Protein AF-A0A961FUU5-F1 (afdb_monomer)

pLDDT: mean 74.77, std 19.12, range [38.72, 97.94]

Mean predicted aligned error: 18.04 Å

Solvent-accessible surface area (backbone atoms only — not comparable to full-atom values): 8110 Å² total; per-residue (Å²): 137,82,86,85,82,88,83,94,79,88,85,77,89,83,89,79,81,87,81,86,89,86,90,77,94,72,94,81,82,88,8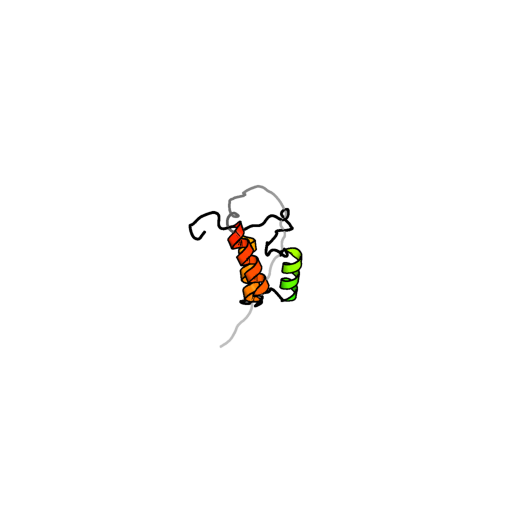4,79,84,85,74,75,81,73,73,79,72,83,69,75,76,84,65,95,60,81,84,77,46,74,69,54,51,53,49,45,42,74,68,28,44,45,98,70,22,47,39,32,40,69,91,69,80,56,44,68,49,74,65,53,42,51,53,50,40,54,50,19,60,75,70,69,35,60,72,61,30,53,32,31,50,54,35,43,63,75,73,56,63,83,49,96,58,100,99

Secondary structure (DSSP, 8-state):
--------------------------S--SSSSS--------PPP--SS----HHHHHHHHHHHB-TTS-B-BGGGTSB--HHHHHHHHHHHHHTT-HHHHHHHHHHHHHHT--SSS--

Structure (mmCIF, N/CA/C/O backbone):
data_AF-A0A961FUU5-F1
#
_entry.id   AF-A0A961FUU5-F1
#
loop_
_atom_site.group_PDB
_atom_site.id
_atom_site.type_symbol
_atom_site.label_atom_id
_atom_site.label_alt_id
_atom_site.label_comp_id
_atom_site.label_asym_id
_atom_site.label_entity_id
_atom_site.label_seq_id
_atom_site.pdbx_PDB_ins_code
_atom_site.Cartn_x
_atom_site.Cartn_y
_atom_site.Cartn_z
_atom_site.occupancy
_atom_site.B_iso_or_equiv
_atom_site.auth_seq_id
_atom_site.auth_comp_id
_atom_site.auth_asym_id
_atom_site.auth_atom_id
_atom_site.pdbx_PDB_model_num
ATOM 1 N N . MET A 1 1 ? -22.148 -83.334 47.241 1.00 42.94 1 MET A N 1
ATOM 2 C CA . MET A 1 1 ? -20.705 -83.657 47.254 1.00 42.94 1 MET A CA 1
ATOM 3 C C . MET A 1 1 ? -19.920 -82.360 47.105 1.00 42.94 1 MET A C 1
ATOM 5 O O . MET A 1 1 ? -20.010 -81.744 46.058 1.00 42.94 1 MET A O 1
ATOM 9 N N . SER A 1 2 ? -19.439 -81.741 48.182 1.00 44.78 2 SER A N 1
ATOM 10 C CA . SER A 1 2 ? -18.242 -82.087 48.981 1.00 44.78 2 SER A CA 1
ATOM 11 C C . SER A 1 2 ? -16.966 -81.454 48.411 1.00 44.78 2 SER A C 1
ATOM 13 O O . SER A 1 2 ? -16.372 -81.964 47.469 1.00 44.78 2 SER A O 1
ATOM 15 N N . SER A 1 3 ? -16.559 -80.341 49.030 1.00 49.34 3 SER A N 1
ATOM 16 C CA . SER A 1 3 ? -15.181 -79.818 49.032 1.00 49.34 3 SER A CA 1
ATOM 17 C C . SER A 1 3 ? -14.231 -80.841 49.684 1.00 49.34 3 SER A C 1
ATOM 19 O O . SER A 1 3 ? -14.693 -81.602 50.539 1.00 49.34 3 SER A O 1
ATOM 21 N N . PRO A 1 4 ? -12.926 -80.871 49.348 1.00 51.12 4 PRO A N 1
ATOM 22 C CA . PRO A 1 4 ? -11.928 -80.409 50.336 1.00 51.12 4 PRO A CA 1
ATOM 23 C C . PRO A 1 4 ? -10.670 -79.768 49.689 1.00 51.12 4 PRO A C 1
ATOM 25 O O . PRO A 1 4 ? -10.192 -80.195 48.650 1.00 51.12 4 PRO A O 1
ATOM 28 N N . SER A 1 5 ? -10.179 -78.618 50.161 1.00 45.50 5 SER A N 1
ATOM 29 C CA . SER A 1 5 ? -9.267 -78.378 51.301 1.00 45.50 5 SER A CA 1
ATOM 30 C C . SER A 1 5 ? -7.763 -78.348 50.954 1.00 45.50 5 SER A C 1
ATOM 32 O O . SER A 1 5 ? -7.206 -79.340 50.506 1.00 45.50 5 SER A O 1
ATOM 34 N N . ARG A 1 6 ? -7.138 -77.205 51.299 1.00 52.34 6 ARG A N 1
ATOM 35 C CA . ARG A 1 6 ? -5.747 -76.969 51.760 1.00 52.34 6 ARG A CA 1
ATOM 36 C C . ARG A 1 6 ? -4.586 -77.639 51.005 1.00 52.34 6 ARG A C 1
ATOM 38 O O . ARG A 1 6 ? -4.402 -78.838 51.120 1.00 52.34 6 ARG A O 1
ATOM 45 N N . ASN A 1 7 ? -3.588 -76.831 50.623 1.00 50.25 7 ASN A N 1
ATOM 46 C CA . ASN A 1 7 ? -2.368 -76.774 51.447 1.00 50.25 7 ASN A CA 1
ATOM 47 C C . ASN A 1 7 ? -1.494 -75.543 51.164 1.00 50.25 7 ASN A C 1
ATOM 49 O O . ASN A 1 7 ? -0.939 -75.376 50.084 1.00 50.25 7 ASN A O 1
ATOM 53 N N . ARG A 1 8 ? -1.323 -74.706 52.188 1.00 57.03 8 ARG A N 1
ATOM 54 C CA . ARG A 1 8 ? -0.309 -73.655 52.260 1.00 57.03 8 ARG A CA 1
ATOM 55 C C . ARG A 1 8 ? 0.988 -74.323 52.721 1.00 57.03 8 ARG A C 1
ATOM 57 O O . ARG A 1 8 ? 1.054 -74.761 53.864 1.00 57.03 8 ARG A O 1
ATOM 64 N N . ARG A 1 9 ? 2.024 -74.358 51.881 1.00 52.88 9 ARG A N 1
ATOM 65 C CA . ARG A 1 9 ? 3.399 -74.658 52.315 1.00 52.88 9 ARG A CA 1
ATOM 66 C C . ARG A 1 9 ? 4.364 -73.649 51.689 1.00 52.88 9 ARG A C 1
ATOM 68 O O . ARG A 1 9 ? 4.677 -73.731 50.512 1.00 52.88 9 ARG A O 1
ATOM 75 N N . ARG A 1 10 ? 4.806 -72.677 52.495 1.00 56.78 10 ARG A N 1
ATOM 76 C CA . ARG A 1 10 ? 6.104 -72.004 52.314 1.00 56.78 10 ARG A CA 1
ATOM 77 C C . ARG A 1 10 ? 7.154 -72.906 52.964 1.00 56.78 10 ARG A C 1
ATOM 79 O O . ARG A 1 10 ? 6.892 -73.389 54.066 1.00 56.78 10 ARG A O 1
ATOM 86 N N . PRO A 1 11 ? 8.276 -73.180 52.293 1.00 48.06 11 PRO A N 1
ATOM 87 C CA . PRO A 1 11 ? 9.576 -72.678 52.775 1.00 48.06 11 PRO A CA 1
ATOM 88 C C . PRO A 1 11 ? 10.518 -72.404 51.568 1.00 48.06 11 PRO A C 1
ATOM 90 O O . PRO A 1 11 ? 10.146 -72.680 50.439 1.00 48.06 11 PRO A O 1
ATOM 93 N N . ALA A 1 12 ? 11.718 -71.835 51.630 1.00 49.72 12 ALA A N 1
ATOM 94 C CA . ALA A 1 12 ? 12.598 -71.378 52.690 1.00 49.72 12 ALA A CA 1
ATOM 95 C C . ALA A 1 12 ? 13.423 -70.203 52.126 1.00 49.72 12 ALA A C 1
ATOM 97 O O . ALA A 1 12 ? 13.707 -70.143 50.932 1.00 49.72 12 ALA A O 1
ATOM 98 N N . ARG A 1 13 ? 13.839 -69.289 53.002 1.00 52.41 13 ARG A N 1
ATOM 99 C CA . ARG A 1 13 ? 14.969 -68.389 52.753 1.00 52.41 13 ARG A CA 1
ATOM 100 C C . ARG A 1 13 ? 16.258 -69.217 52.749 1.00 52.41 13 ARG A C 1
ATOM 102 O O . ARG A 1 13 ? 16.439 -69.986 53.688 1.00 52.41 13 ARG A O 1
ATOM 109 N N . SER A 1 14 ? 17.192 -68.943 51.843 1.00 53.25 14 SER A N 1
ATOM 110 C CA . SER A 1 14 ? 18.598 -68.799 52.244 1.00 53.25 14 SER A CA 1
ATOM 111 C C . SER A 1 14 ? 19.427 -68.020 51.209 1.00 53.25 14 SER A C 1
ATOM 113 O O . SER A 1 14 ? 19.112 -68.053 50.019 1.00 53.25 14 SER A O 1
ATOM 115 N N . PRO A 1 15 ? 20.439 -67.264 51.675 1.00 56.34 15 PRO A N 1
ATOM 116 C CA . PRO A 1 15 ? 21.226 -66.331 50.883 1.00 56.34 15 PRO A CA 1
ATOM 117 C C . PRO A 1 15 ? 22.530 -66.988 50.423 1.00 56.34 15 PRO A C 1
ATOM 119 O O . PRO A 1 15 ? 23.197 -67.650 51.215 1.00 56.34 15 PRO A O 1
ATOM 122 N N . TRP A 1 16 ? 22.931 -66.764 49.175 1.00 49.62 16 TRP A N 1
ATOM 123 C CA . TRP A 1 16 ? 24.274 -67.114 48.725 1.00 49.62 16 TRP A CA 1
ATOM 124 C C . TRP A 1 16 ? 24.918 -65.920 48.041 1.00 49.62 16 TRP A C 1
ATOM 126 O O . TRP A 1 16 ? 24.359 -65.279 47.153 1.00 49.62 16 TRP A O 1
ATOM 136 N N . PHE A 1 17 ? 26.073 -65.600 48.598 1.00 48.34 17 PHE A N 1
ATOM 137 C CA . PHE A 1 17 ? 26.967 -64.510 48.293 1.00 48.34 17 PHE A CA 1
ATOM 138 C C . PHE A 1 17 ? 27.440 -64.521 46.830 1.00 48.34 17 PHE A C 1
ATOM 140 O O . PHE A 1 17 ? 27.641 -65.578 46.244 1.00 48.34 17 PHE A O 1
ATOM 147 N N . LEU A 1 18 ? 27.606 -63.304 46.300 1.00 51.28 18 LEU A N 1
ATOM 148 C CA . LEU A 1 18 ? 28.701 -62.788 45.459 1.00 51.28 18 LEU A CA 1
ATOM 149 C C . LEU A 1 18 ? 29.556 -63.811 44.680 1.00 51.28 18 LEU A C 1
ATOM 151 O O . LEU A 1 18 ? 30.187 -64.651 45.308 1.00 51.28 18 LEU A O 1
ATOM 155 N N . LEU A 1 19 ? 29.734 -63.614 43.361 1.00 43.69 19 LEU A N 1
ATOM 156 C CA . LEU A 1 19 ? 30.967 -63.073 42.735 1.00 43.69 19 LEU A CA 1
ATOM 157 C C . LEU A 1 19 ? 30.955 -63.233 41.191 1.00 43.69 19 LEU A C 1
ATOM 159 O O . LEU A 1 19 ? 30.548 -64.273 40.692 1.00 43.69 19 LEU A O 1
ATOM 163 N N . GLY A 1 20 ? 31.506 -62.246 40.464 1.00 38.72 20 GLY A N 1
ATOM 164 C CA . GLY A 1 20 ? 32.131 -62.411 39.130 1.00 38.72 20 GLY A CA 1
ATOM 165 C C . GLY A 1 20 ? 31.179 -62.376 37.919 1.00 38.72 20 GLY A C 1
ATOM 166 O O . GLY A 1 20 ? 30.451 -63.326 37.694 1.00 38.72 20 GLY A O 1
ATOM 167 N N . ALA A 1 21 ? 30.995 -61.288 37.166 1.00 49.22 21 ALA A N 1
ATOM 168 C CA . ALA A 1 21 ? 31.908 -60.525 36.301 1.00 49.22 21 ALA A CA 1
ATOM 169 C C . ALA A 1 21 ? 32.027 -61.050 34.843 1.00 49.22 21 ALA A C 1
ATOM 171 O O . ALA A 1 21 ? 32.402 -62.187 34.596 1.00 49.22 21 ALA A O 1
ATOM 172 N N . VAL A 1 22 ? 31.824 -60.092 33.925 1.00 47.03 22 VAL A N 1
ATOM 173 C CA . VAL A 1 22 ? 32.376 -59.943 32.560 1.00 47.03 22 VAL A CA 1
ATOM 174 C C . VAL A 1 22 ? 31.591 -60.477 31.339 1.00 47.03 22 VAL A C 1
ATOM 176 O O . VAL A 1 22 ? 31.546 -61.661 31.041 1.00 47.03 22 VAL A O 1
ATOM 179 N N . ALA A 1 23 ? 31.112 -59.473 30.589 1.00 50.53 23 ALA A N 1
ATOM 180 C CA . ALA A 1 23 ? 31.039 -59.286 29.133 1.00 50.53 23 ALA A CA 1
ATOM 181 C C . ALA A 1 23 ? 30.212 -60.226 28.241 1.00 50.53 23 ALA A C 1
ATOM 183 O O . ALA A 1 23 ? 30.563 -61.363 27.956 1.00 50.53 23 ALA A O 1
ATOM 184 N N . GLY A 1 24 ? 29.202 -59.610 27.625 1.00 43.56 24 GLY A N 1
ATOM 185 C CA . GLY A 1 24 ? 28.529 -60.091 26.426 1.00 43.56 24 GLY A CA 1
ATOM 186 C C . GLY A 1 24 ? 27.563 -59.031 25.905 1.00 43.56 24 GLY A C 1
ATOM 187 O O . GLY A 1 24 ? 26.353 -59.209 25.977 1.00 43.56 24 GLY A O 1
ATOM 188 N N . ALA A 1 25 ? 28.077 -57.886 25.443 1.00 54.47 25 ALA A N 1
ATOM 189 C CA . ALA A 1 25 ? 27.267 -56.882 24.755 1.00 54.47 25 ALA A CA 1
ATOM 190 C C . ALA A 1 25 ? 26.900 -57.404 23.352 1.00 54.47 25 ALA A C 1
ATOM 192 O O . ALA A 1 25 ? 27.605 -57.157 22.378 1.00 54.47 25 ALA A O 1
ATOM 193 N N . GLY A 1 26 ? 25.814 -58.175 23.274 1.00 46.22 26 GLY A N 1
ATOM 194 C CA . GLY A 1 26 ? 25.251 -58.727 22.043 1.00 46.22 26 GLY A CA 1
ATOM 195 C C . GLY A 1 26 ? 23.945 -58.032 21.647 1.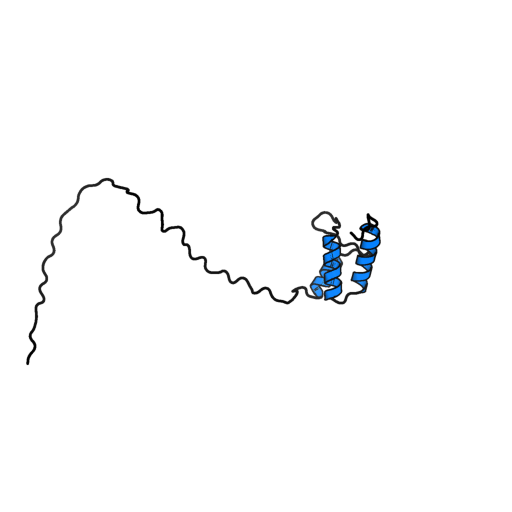00 46.22 26 GLY A C 1
ATOM 196 O O . GLY A 1 26 ? 22.879 -58.400 22.117 1.00 46.22 26 GLY A O 1
ATOM 197 N N . VAL A 1 27 ? 24.047 -57.008 20.797 1.00 54.06 27 VAL A N 1
ATOM 198 C CA . VAL A 1 27 ? 23.131 -56.682 19.676 1.00 54.06 27 VAL A CA 1
ATOM 199 C C . VAL A 1 27 ? 21.607 -56.827 19.913 1.00 54.06 27 VAL A C 1
ATOM 201 O O . VAL A 1 27 ? 20.926 -57.529 19.174 1.00 54.06 27 VAL A O 1
ATOM 204 N N . ALA A 1 28 ? 21.023 -56.109 20.879 1.00 50.4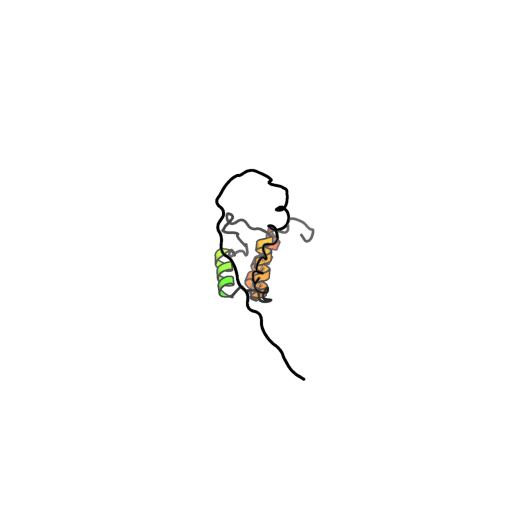4 28 ALA A N 1
ATOM 205 C CA . ALA A 1 28 ? 19.555 -56.076 21.047 1.00 50.44 28 ALA A CA 1
ATOM 206 C C . ALA A 1 28 ? 18.953 -54.681 21.313 1.00 50.44 28 ALA A C 1
ATOM 208 O O . ALA A 1 28 ? 17.884 -54.572 21.905 1.00 50.44 28 ALA A O 1
ATOM 209 N N . ALA A 1 29 ? 19.610 -53.598 20.887 1.00 52.66 29 ALA A N 1
ATOM 210 C CA . ALA A 1 29 ? 19.144 -52.237 21.187 1.00 52.66 29 ALA A CA 1
ATOM 211 C C . ALA A 1 29 ? 19.094 -51.293 19.971 1.00 52.66 29 ALA A C 1
ATOM 213 O O . ALA A 1 29 ? 19.289 -50.093 20.123 1.00 52.66 29 ALA A O 1
ATOM 214 N N . VAL A 1 30 ? 18.837 -51.806 18.760 1.00 52.88 30 VAL A N 1
ATOM 215 C CA . VAL A 1 30 ? 18.809 -50.973 17.533 1.00 52.88 30 VAL A CA 1
ATOM 216 C C . VAL A 1 30 ? 17.391 -50.687 17.000 1.00 52.88 30 VAL A C 1
ATOM 218 O O . VAL A 1 30 ? 17.252 -49.944 16.038 1.00 52.88 30 VAL A O 1
ATOM 221 N N . CYS A 1 31 ? 16.305 -51.153 17.634 1.00 49.41 31 CYS A N 1
ATOM 222 C CA . CYS A 1 31 ? 14.954 -50.972 17.058 1.00 49.41 31 CYS A CA 1
ATOM 223 C C . CYS A 1 31 ? 13.890 -50.262 17.915 1.00 49.41 31 CYS A C 1
ATOM 225 O O . CYS A 1 31 ? 12.750 -50.174 17.475 1.00 49.41 31 CYS A O 1
ATOM 227 N N . SER A 1 32 ? 14.219 -49.693 19.082 1.00 50.34 32 SER A N 1
ATOM 228 C CA . SER A 1 32 ? 13.167 -49.146 19.972 1.00 50.34 32 SER A CA 1
ATOM 229 C C . SER A 1 32 ? 13.346 -47.691 20.421 1.00 50.34 32 SER A C 1
ATOM 231 O O . SER A 1 32 ? 12.615 -47.242 21.296 1.00 50.34 32 SER A O 1
ATOM 233 N N . MET A 1 33 ? 14.265 -46.922 19.823 1.00 55.75 33 MET A N 1
ATOM 234 C CA . MET A 1 33 ? 14.464 -45.495 20.158 1.00 55.75 33 MET A CA 1
ATOM 235 C C . MET A 1 33 ? 13.963 -44.494 19.101 1.00 55.75 33 MET A C 1
ATOM 237 O O . MET A 1 33 ? 14.068 -43.292 19.316 1.00 55.75 33 MET A O 1
ATOM 241 N N . PHE A 1 34 ? 13.340 -44.951 18.009 1.00 60.16 34 PHE A N 1
ATOM 242 C CA . PHE A 1 34 ? 12.801 -44.076 16.951 1.00 60.16 34 PHE A CA 1
ATOM 243 C C . PHE A 1 34 ? 11.270 -44.073 16.854 1.00 60.16 34 PHE A C 1
ATOM 245 O O . PHE A 1 34 ? 10.711 -43.862 15.783 1.00 60.16 34 PHE A O 1
ATOM 252 N N . PHE A 1 35 ? 10.565 -44.268 17.967 1.00 60.44 35 PHE A N 1
ATOM 253 C CA . PHE A 1 35 ? 9.137 -43.953 18.014 1.00 60.44 35 PHE A CA 1
ATOM 254 C C . PHE A 1 35 ? 8.838 -43.079 19.222 1.00 60.44 35 PHE A C 1
ATOM 256 O O . PHE A 1 35 ? 8.268 -43.504 20.222 1.00 60.44 35 PHE A O 1
ATOM 263 N N . PHE A 1 36 ? 9.292 -41.832 19.126 1.00 65.38 36 PHE A N 1
ATOM 264 C CA . PHE A 1 36 ? 8.809 -40.755 19.972 1.00 65.38 36 PHE A CA 1
ATOM 265 C C . PHE A 1 36 ? 7.408 -40.396 19.452 1.00 65.38 36 PHE A C 1
ATOM 267 O O . PHE A 1 36 ? 7.320 -39.858 18.345 1.00 65.38 36 PHE A O 1
ATOM 274 N N . PRO A 1 37 ? 6.303 -40.705 20.161 1.00 65.50 37 PRO A N 1
ATOM 275 C CA . PRO A 1 37 ? 4.996 -40.225 19.746 1.00 65.50 37 PRO A CA 1
ATOM 276 C C . PRO A 1 37 ? 5.014 -38.705 19.900 1.00 65.50 37 PRO A C 1
ATOM 278 O O . PRO A 1 37 ? 4.889 -38.164 21.002 1.00 65.50 37 PRO A O 1
ATOM 281 N N . SER A 1 38 ? 5.225 -37.994 18.796 1.00 74.19 38 SER A N 1
ATOM 282 C CA . SER A 1 38 ? 5.008 -36.560 18.763 1.00 74.19 38 SER A CA 1
ATOM 283 C C . SER A 1 38 ? 3.533 -36.343 19.082 1.00 74.19 38 SER A C 1
ATOM 285 O O . SER A 1 38 ? 2.642 -36.782 18.356 1.00 74.19 38 SER A O 1
ATOM 287 N N . LYS A 1 39 ? 3.246 -35.699 20.220 1.00 70.50 39 LYS A N 1
ATOM 288 C CA . LYS A 1 39 ? 1.895 -35.187 20.457 1.00 70.50 39 LYS A CA 1
ATOM 289 C C . LYS A 1 39 ? 1.570 -34.304 19.252 1.00 70.50 39 LYS A C 1
ATOM 291 O O . LYS A 1 39 ? 2.374 -33.405 18.976 1.00 70.50 39 LYS A O 1
ATOM 296 N N . PRO A 1 40 ? 0.464 -34.539 18.523 1.00 70.19 40 PRO A N 1
ATOM 297 C CA . PRO A 1 40 ? 0.106 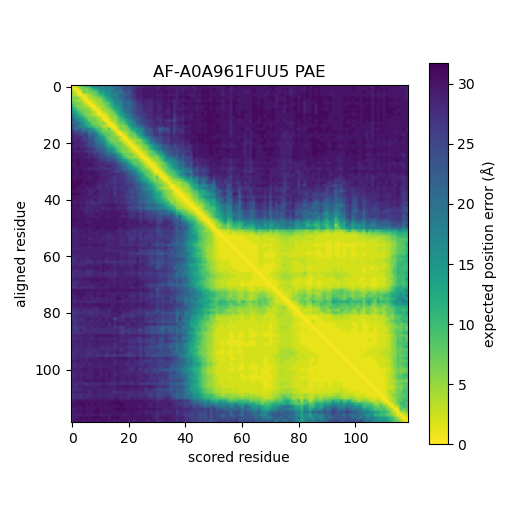-33.665 17.424 1.00 70.19 40 PRO A CA 1
ATOM 298 C C . PRO A 1 40 ? -0.014 -32.264 18.013 1.00 70.19 40 PRO A C 1
ATOM 300 O O . PRO A 1 40 ? -0.830 -32.017 18.906 1.00 70.19 40 PRO A O 1
ATOM 303 N N . LYS A 1 41 ? 0.855 -31.349 17.576 1.00 66.38 41 LYS A N 1
ATOM 304 C CA . LYS A 1 41 ? 0.651 -29.937 17.877 1.00 66.38 41 LYS A CA 1
ATOM 305 C C . LYS A 1 41 ? -0.708 -29.614 17.268 1.00 66.38 41 LYS A C 1
ATOM 307 O O . LYS A 1 41 ? -0.904 -29.883 16.086 1.00 66.38 41 LYS A O 1
ATOM 312 N N . LYS A 1 42 ? -1.652 -29.101 18.065 1.00 63.75 42 LYS A N 1
ATOM 313 C CA . LYS A 1 42 ? -2.852 -28.465 17.514 1.00 63.75 42 LYS A CA 1
ATOM 314 C C . LYS A 1 42 ? -2.347 -27.354 16.602 1.00 63.75 42 LYS A C 1
ATOM 316 O O . LYS A 1 42 ? -1.981 -26.286 17.082 1.00 63.75 42 LYS A O 1
ATOM 321 N N . VAL A 1 43 ? -2.256 -27.639 15.310 1.00 70.69 43 VAL A N 1
ATOM 322 C CA . VAL A 1 43 ? -2.149 -26.594 14.308 1.00 70.69 43 VAL A CA 1
ATOM 323 C C . VAL A 1 43 ? -3.513 -25.917 14.378 1.00 70.69 43 VAL A C 1
ATOM 325 O O . VAL A 1 43 ? -4.521 -26.621 14.249 1.00 70.69 43 VAL A O 1
ATOM 328 N N . PRO A 1 44 ? -3.591 -24.620 14.726 1.00 67.94 44 PRO A N 1
ATOM 329 C CA . PRO A 1 44 ? -4.868 -23.932 14.679 1.00 67.94 44 PRO A CA 1
ATOM 330 C C . PRO A 1 44 ? -5.438 -24.153 13.280 1.00 67.94 44 PRO A C 1
ATOM 332 O O . PRO A 1 44 ? -4.703 -24.067 12.295 1.00 67.94 44 PRO A O 1
ATOM 335 N N . ALA A 1 45 ? -6.718 -24.519 13.205 1.00 70.31 45 ALA A N 1
ATOM 336 C CA . ALA A 1 45 ? -7.400 -24.587 11.924 1.00 70.31 45 ALA A CA 1
ATOM 337 C C . ALA A 1 45 ? -7.137 -23.259 11.207 1.00 70.31 45 ALA A C 1
ATOM 339 O O . ALA A 1 45 ? -7.320 -22.198 11.810 1.00 70.31 45 ALA A O 1
ATOM 340 N N . VAL A 1 46 ? -6.636 -23.326 9.971 1.00 64.31 46 VAL A N 1
ATOM 341 C CA . VAL A 1 46 ? -6.529 -22.147 9.110 1.0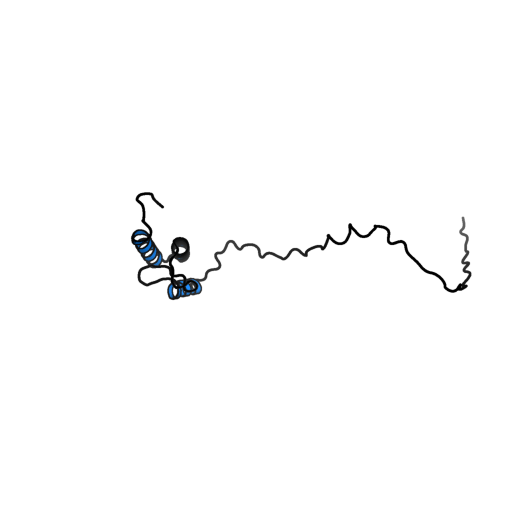0 64.31 46 VAL A CA 1
ATOM 342 C C . VAL A 1 46 ? -7.921 -21.534 9.099 1.00 64.31 46 VAL A C 1
ATOM 344 O O . VAL A 1 46 ? -8.871 -22.174 8.654 1.00 64.31 46 VAL A O 1
ATOM 347 N N . SER A 1 47 ? -8.081 -20.360 9.707 1.00 65.69 47 SER A N 1
ATOM 348 C CA . SER A 1 47 ? -9.377 -19.706 9.674 1.00 65.69 47 SER A CA 1
ATOM 349 C C . SER A 1 47 ? -9.586 -19.197 8.260 1.00 65.69 47 SER A C 1
ATOM 351 O O . SER A 1 47 ? -8.713 -18.504 7.741 1.00 65.69 47 SER A O 1
ATOM 353 N N . ASP A 1 48 ? -10.763 -19.430 7.694 1.00 62.78 48 ASP A N 1
ATOM 354 C CA . ASP A 1 48 ? -11.196 -18.827 6.424 1.00 62.78 48 ASP A CA 1
ATOM 355 C C . ASP A 1 48 ? -11.299 -17.288 6.472 1.00 62.78 48 ASP A C 1
ATOM 357 O O . ASP A 1 48 ? -11.699 -16.644 5.504 1.00 62.78 48 ASP A O 1
ATOM 361 N N . ARG A 1 49 ? -10.957 -16.660 7.603 1.00 67.00 49 ARG A N 1
ATOM 362 C CA . ARG A 1 49 ? -10.915 -15.211 7.758 1.00 67.00 49 ARG A CA 1
ATOM 363 C C . ARG A 1 49 ? -9.510 -14.683 7.506 1.00 67.00 49 ARG A C 1
ATOM 365 O O . ARG A 1 49 ? -8.558 -15.072 8.176 1.00 67.00 49 ARG A O 1
ATOM 372 N N . ILE A 1 50 ? -9.415 -13.722 6.592 1.00 67.94 50 ILE A N 1
ATOM 373 C CA . ILE A 1 50 ? -8.297 -12.780 6.562 1.00 67.94 50 ILE A CA 1
ATOM 374 C C . ILE A 1 50 ? -8.289 -12.073 7.924 1.00 67.94 50 ILE A C 1
ATOM 376 O O . ILE A 1 50 ? -9.280 -11.463 8.317 1.00 67.94 50 ILE A O 1
ATOM 380 N N . TYR A 1 51 ? -7.198 -12.227 8.676 1.00 73.81 51 TYR A N 1
ATOM 381 C CA . TYR A 1 51 ? -7.067 -11.692 10.037 1.00 73.81 51 TYR A CA 1
ATOM 382 C C . TYR A 1 51 ? -6.796 -10.186 10.077 1.00 73.81 51 TYR A C 1
ATOM 384 O O . TYR A 1 51 ? -6.758 -9.611 11.159 1.00 73.81 51 TYR A O 1
ATOM 392 N N . THR A 1 52 ? -6.594 -9.552 8.921 1.00 85.00 52 THR A N 1
ATOM 393 C CA . THR A 1 52 ? -6.273 -8.131 8.848 1.00 85.00 52 THR A CA 1
ATOM 394 C C . THR A 1 52 ? -7.488 -7.297 9.237 1.00 85.00 52 THR A C 1
ATOM 396 O O . THR A 1 52 ? -8.565 -7.394 8.653 1.00 85.00 52 THR A O 1
ATOM 399 N N . THR A 1 53 ? -7.301 -6.446 10.230 1.00 91.88 53 THR A N 1
ATOM 400 C CA . THR A 1 53 ? -8.284 -5.484 10.717 1.00 91.88 53 THR A CA 1
ATOM 401 C C . THR A 1 53 ? -8.162 -4.147 9.973 1.00 91.88 53 THR A C 1
ATOM 403 O O . THR A 1 53 ? -7.101 -3.833 9.429 1.00 91.88 53 THR A O 1
ATOM 406 N N . PRO A 1 54 ? -9.201 -3.291 9.988 1.00 93.00 54 PRO A N 1
ATOM 407 C CA . PRO A 1 54 ? -9.106 -1.945 9.414 1.00 93.00 54 PRO A CA 1
ATOM 408 C C . PRO A 1 54 ? -7.967 -1.100 10.011 1.00 93.00 54 PRO A C 1
ATOM 410 O O . PRO A 1 54 ? -7.308 -0.347 9.301 1.00 93.00 54 PRO A O 1
ATOM 413 N N . ALA A 1 55 ? -7.679 -1.266 11.306 1.00 94.06 55 ALA A N 1
ATOM 414 C CA . ALA A 1 55 ? -6.580 -0.560 11.963 1.00 94.06 55 ALA A CA 1
ATOM 415 C C . ALA A 1 55 ? -5.203 -0.993 11.428 1.00 94.06 55 ALA A C 1
ATOM 417 O O . ALA A 1 55 ? -4.312 -0.157 11.260 1.00 94.06 55 ALA A O 1
ATOM 418 N N . GLU A 1 56 ? -5.033 -2.285 11.134 1.00 94.44 56 GLU A N 1
ATOM 419 C CA . GLU A 1 56 ? -3.821 -2.818 10.506 1.00 94.44 56 GLU A CA 1
ATOM 420 C C . GLU A 1 56 ? -3.700 -2.374 9.048 1.00 94.44 56 GLU A C 1
ATOM 422 O O . GLU A 1 56 ? -2.596 -2.063 8.609 1.00 94.44 56 GLU A O 1
ATOM 427 N N . TRP A 1 57 ? -4.814 -2.250 8.320 1.00 95.31 57 TRP A N 1
ATOM 428 C CA . TRP A 1 57 ? -4.814 -1.652 6.982 1.00 95.31 57 TRP A CA 1
ATOM 429 C C . TRP A 1 57 ? -4.339 -0.201 6.995 1.00 95.31 57 TRP A C 1
ATOM 431 O O . TRP A 1 57 ? -3.471 0.186 6.212 1.00 95.31 57 TRP A O 1
ATOM 441 N N . ASP A 1 58 ? -4.846 0.610 7.920 1.00 96.25 58 ASP A N 1
ATOM 442 C CA . ASP A 1 58 ? -4.404 1.996 8.038 1.00 96.25 58 ASP A CA 1
ATOM 443 C C . ASP A 1 58 ? -2.940 2.093 8.485 1.00 96.25 58 ASP A C 1
ATOM 445 O O . ASP A 1 58 ? -2.206 2.966 8.019 1.00 96.25 58 ASP A O 1
ATOM 449 N N . ALA A 1 59 ? -2.484 1.191 9.359 1.00 95.12 59 ALA A N 1
ATOM 450 C CA . ALA A 1 59 ? -1.075 1.098 9.734 1.00 95.12 59 ALA A CA 1
ATOM 451 C C . ALA A 1 59 ? -0.187 0.719 8.544 1.00 95.12 59 ALA A C 1
ATOM 453 O O . ALA A 1 59 ? 0.846 1.356 8.328 1.00 95.12 59 ALA A O 1
ATOM 454 N N . TYR A 1 60 ? -0.616 -0.254 7.741 1.00 94.62 60 TYR A N 1
ATOM 455 C CA . TYR A 1 60 ? 0.053 -0.634 6.505 1.00 94.62 60 TYR A CA 1
ATOM 456 C C . TYR A 1 60 ? 0.145 0.554 5.543 1.00 94.62 60 TYR A C 1
ATOM 458 O O . TYR A 1 60 ? 1.237 0.881 5.087 1.00 94.62 60 TYR A O 1
ATOM 466 N N . LYS A 1 61 ? -0.955 1.278 5.293 1.00 95.44 61 LYS A N 1
ATOM 467 C CA . LYS A 1 61 ? -0.928 2.465 4.423 1.00 95.44 61 LYS A CA 1
ATOM 468 C C . LYS A 1 61 ? 0.071 3.512 4.916 1.00 95.44 61 LYS A C 1
ATOM 470 O O . LYS A 1 61 ? 0.857 4.015 4.127 1.00 95.44 61 LYS A O 1
ATOM 475 N N . ARG A 1 62 ? 0.092 3.812 6.218 1.00 95.25 62 ARG A N 1
ATOM 476 C CA . ARG A 1 62 ? 1.022 4.808 6.783 1.00 95.25 62 ARG A CA 1
ATOM 477 C C . ARG A 1 62 ? 2.495 4.415 6.669 1.00 95.25 62 ARG A C 1
ATOM 479 O O . ARG A 1 62 ? 3.343 5.297 6.607 1.00 95.25 62 ARG A O 1
ATOM 486 N N . THR A 1 63 ? 2.799 3.122 6.725 1.00 92.88 63 THR A N 1
ATOM 487 C CA . THR A 1 63 ? 4.182 2.625 6.807 1.00 92.88 63 THR A CA 1
ATOM 488 C C . THR A 1 63 ? 4.736 2.209 5.453 1.00 92.88 63 THR A C 1
ATOM 490 O O . THR A 1 63 ? 5.908 2.446 5.178 1.00 92.88 63 THR A O 1
ATOM 493 N N . CYS A 1 64 ? 3.896 1.623 4.605 1.00 93.69 64 CYS A N 1
ATOM 494 C CA . CYS A 1 64 ? 4.309 0.996 3.360 1.00 93.69 64 CYS A CA 1
ATOM 495 C C . CYS A 1 64 ? 3.821 1.745 2.117 1.00 93.69 64 CYS A C 1
ATOM 497 O O . CYS A 1 64 ? 4.460 1.619 1.078 1.00 93.69 64 CYS A O 1
ATOM 499 N N . LEU A 1 65 ? 2.721 2.508 2.168 1.00 94.69 65 LEU A N 1
ATOM 500 C CA . LEU A 1 65 ? 2.150 3.148 0.977 1.00 94.69 65 LEU A CA 1
ATOM 501 C C . LEU A 1 65 ? 2.572 4.618 0.874 1.00 94.69 65 LEU A C 1
ATOM 503 O O . LEU A 1 65 ? 2.225 5.448 1.711 1.00 94.69 65 LEU A O 1
ATOM 507 N N . SER A 1 66 ? 3.299 4.960 -0.189 1.00 93.94 66 SER A N 1
ATOM 508 C CA . SER A 1 66 ? 3.618 6.355 -0.488 1.00 93.94 66 SER A CA 1
ATOM 509 C C . SER A 1 66 ? 2.389 7.113 -1.022 1.00 93.94 66 SER A C 1
ATOM 511 O O . SER A 1 66 ? 1.493 6.496 -1.607 1.00 93.94 66 SER A O 1
ATOM 513 N N . PRO A 1 67 ? 2.370 8.458 -0.935 1.00 92.12 67 PRO A N 1
ATOM 514 C CA . PRO A 1 67 ? 1.308 9.277 -1.532 1.00 92.12 67 PRO A CA 1
ATOM 515 C C . PRO A 1 67 ? 1.131 9.076 -3.045 1.00 92.12 67 PRO A C 1
ATOM 517 O O . PRO A 1 67 ? 0.062 9.328 -3.589 1.00 92.12 67 PRO A O 1
ATOM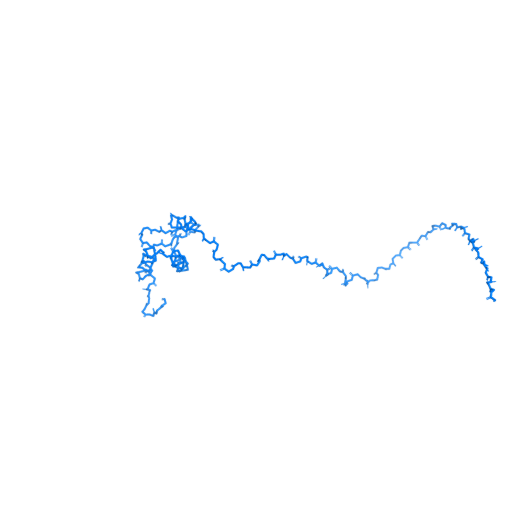 520 N N . GLU A 1 68 ? 2.177 8.615 -3.732 1.00 91.69 68 GLU A N 1
ATOM 521 C CA . GLU A 1 68 ? 2.183 8.361 -5.176 1.00 91.69 68 GLU A CA 1
ATOM 522 C C . GLU A 1 68 ? 1.655 6.963 -5.545 1.00 91.69 68 GLU A C 1
ATOM 524 O O . GLU A 1 68 ? 1.620 6.624 -6.726 1.00 91.69 68 GLU A O 1
ATOM 529 N N . GLY A 1 69 ? 1.290 6.135 -4.558 1.00 93.00 69 GLY A N 1
ATOM 530 C CA . GLY A 1 69 ? 0.826 4.761 -4.769 1.00 93.00 69 GLY A CA 1
ATOM 531 C C . GLY A 1 69 ? 1.939 3.708 -4.789 1.00 93.00 69 GLY A C 1
ATOM 532 O O . GLY A 1 69 ? 1.701 2.562 -5.163 1.00 93.00 69 GLY A O 1
ATOM 533 N N . ARG A 1 70 ? 3.166 4.060 -4.391 1.00 94.69 70 ARG A N 1
ATOM 534 C CA . ARG A 1 70 ? 4.290 3.118 -4.318 1.00 94.69 70 ARG A CA 1
ATOM 535 C C . ARG A 1 70 ? 4.238 2.336 -3.009 1.00 94.69 70 ARG A C 1
ATOM 537 O O . ARG A 1 70 ? 4.277 2.948 -1.947 1.00 94.69 70 ARG A O 1
ATOM 544 N N . VAL A 1 71 ? 4.251 1.005 -3.076 1.00 93.75 71 VAL A N 1
ATOM 545 C CA . VAL A 1 71 ? 4.472 0.161 -1.891 1.00 93.75 71 VAL A CA 1
ATOM 546 C C . VAL A 1 71 ? 5.975 0.023 -1.638 1.00 93.75 71 VAL A C 1
ATOM 548 O O . VAL A 1 71 ? 6.721 -0.402 -2.521 1.00 93.75 71 VAL A O 1
ATOM 551 N N . MET A 1 72 ? 6.428 0.408 -0.450 1.00 92.44 72 MET A N 1
ATOM 552 C CA . MET A 1 72 ? 7.828 0.412 -0.030 1.00 92.44 72 MET A CA 1
ATOM 553 C C . MET A 1 72 ? 8.038 -0.599 1.093 1.00 92.44 72 MET A C 1
ATOM 555 O O . MET A 1 72 ? 7.353 -0.556 2.115 1.00 92.44 72 MET A O 1
ATOM 559 N N . ASP A 1 73 ? 9.013 -1.484 0.909 1.00 85.31 73 ASP A N 1
ATOM 560 C CA . ASP A 1 73 ? 9.502 -2.343 1.980 1.00 85.31 73 ASP A CA 1
ATOM 561 C C . ASP A 1 73 ? 10.484 -1.553 2.853 1.00 85.31 73 ASP A C 1
ATOM 563 O O . ASP A 1 73 ? 11.647 -1.342 2.492 1.00 85.31 73 ASP A O 1
ATOM 567 N N . THR A 1 74 ? 10.002 -1.084 4.003 1.00 78.88 74 THR A N 1
ATOM 568 C CA . THR A 1 74 ? 10.792 -0.295 4.956 1.00 78.88 74 THR A CA 1
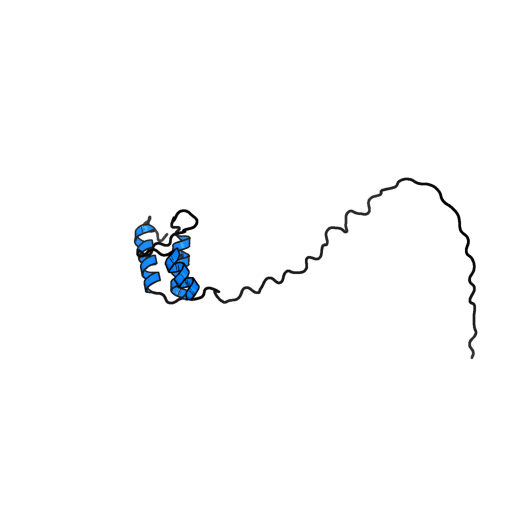ATOM 569 C C . THR A 1 74 ? 11.868 -1.113 5.665 1.00 78.88 74 THR A C 1
ATOM 571 O O . THR A 1 74 ? 12.851 -0.538 6.129 1.00 78.88 74 THR A O 1
ATOM 574 N N . ALA A 1 75 ? 11.738 -2.442 5.707 1.00 80.31 75 ALA A N 1
ATOM 575 C CA . ALA A 1 75 ? 12.741 -3.323 6.296 1.00 80.31 75 ALA A CA 1
ATOM 576 C C . ALA A 1 75 ? 13.924 -3.569 5.347 1.00 80.31 75 ALA A C 1
ATOM 578 O O . ALA A 1 75 ? 15.021 -3.880 5.809 1.00 80.31 75 ALA A O 1
ATOM 579 N N . ASN A 1 76 ? 13.726 -3.382 4.038 1.00 80.94 76 ASN A N 1
ATOM 580 C CA . ASN A 1 76 ? 14.717 -3.690 3.009 1.00 80.94 76 ASN A CA 1
ATOM 581 C C . ASN A 1 76 ? 15.172 -2.450 2.214 1.00 80.94 76 ASN A C 1
ATOM 583 O O . ASN A 1 76 ? 15.376 -2.499 1.002 1.00 80.94 76 ASN A O 1
ATOM 587 N N . GLY A 1 77 ? 15.312 -1.304 2.891 1.00 81.12 77 GLY A N 1
ATOM 588 C CA . GLY A 1 77 ? 15.862 -0.080 2.295 1.00 81.12 77 GLY A CA 1
ATOM 589 C C . GLY A 1 77 ? 14.893 0.697 1.397 1.00 81.12 77 GLY A C 1
ATOM 590 O O . GLY A 1 77 ? 15.334 1.413 0.499 1.00 81.12 77 GLY A O 1
ATOM 591 N N . ASN A 1 78 ? 13.581 0.579 1.626 1.00 82.69 78 ASN A N 1
ATOM 592 C CA . ASN A 1 78 ? 12.519 1.230 0.847 1.00 82.69 78 ASN A CA 1
ATOM 593 C C . ASN A 1 78 ? 12.503 0.815 -0.634 1.00 82.69 78 ASN A C 1
ATOM 595 O O . ASN A 1 78 ? 12.140 1.604 -1.516 1.00 82.69 78 ASN A O 1
ATOM 599 N N . ILE A 1 79 ? 12.903 -0.425 -0.924 1.00 83.50 79 ILE A N 1
ATOM 600 C CA . ILE A 1 79 ? 12.796 -1.021 -2.259 1.00 83.50 79 ILE A CA 1
ATOM 601 C C . ILE A 1 79 ? 11.328 -1.382 -2.529 1.00 83.50 79 ILE A C 1
ATOM 603 O O . ILE A 1 79 ? 10.541 -1.622 -1.615 1.00 83.50 79 ILE A O 1
ATOM 607 N N . THR A 1 80 ? 10.937 -1.370 -3.804 1.00 84.38 80 THR A N 1
ATOM 608 C CA . THR A 1 80 ? 9.606 -1.814 -4.234 1.00 84.38 80 THR A CA 1
ATOM 609 C C . THR A 1 80 ? 9.723 -3.076 -5.060 1.00 84.38 80 THR A C 1
ATOM 611 O O . THR A 1 80 ? 10.461 -3.110 -6.042 1.00 84.38 80 THR A O 1
ATOM 614 N N . HIS A 1 81 ? 8.938 -4.077 -4.681 1.00 84.62 81 HIS A N 1
ATOM 615 C CA . HIS A 1 81 ? 8.753 -5.312 -5.427 1.00 84.62 81 HIS A CA 1
ATOM 616 C C . HIS A 1 81 ? 7.357 -5.329 -6.058 1.00 84.62 81 HIS A C 1
ATOM 618 O O . HIS A 1 81 ? 6.407 -4.770 -5.501 1.00 84.62 81 HIS A O 1
ATOM 624 N N . SER A 1 82 ? 7.220 -5.995 -7.205 1.00 87.31 82 SER A N 1
ATOM 625 C CA . SER A 1 82 ? 5.915 -6.239 -7.836 1.00 87.31 82 SER A CA 1
ATOM 626 C C . SER A 1 82 ? 4.975 -7.021 -6.912 1.00 87.31 82 SER A C 1
ATOM 628 O O . SER A 1 82 ? 3.785 -6.727 -6.862 1.00 87.31 82 SER A O 1
ATOM 630 N N . GLU A 1 83 ? 5.521 -7.947 -6.119 1.00 90.12 83 GLU A N 1
ATOM 631 C CA . GLU A 1 83 ? 4.793 -8.709 -5.101 1.00 90.12 83 GLU A CA 1
ATOM 632 C C . GLU A 1 83 ? 4.152 -7.801 -4.040 1.00 90.12 83 GLU A C 1
ATOM 634 O O . GLU A 1 83 ? 2.957 -7.910 -3.772 1.00 90.12 83 GLU A O 1
ATOM 639 N N . GLY A 1 84 ? 4.910 -6.845 -3.493 1.00 90.44 84 GLY A N 1
ATOM 640 C CA . GLY A 1 84 ? 4.401 -5.917 -2.478 1.00 90.44 84 GLY A CA 1
ATOM 641 C C . GLY A 1 84 ? 3.262 -5.038 -3.000 1.00 90.44 84 GLY A C 1
ATOM 642 O O . GLY A 1 84 ? 2.260 -4.848 -2.313 1.00 90.44 84 GLY A O 1
ATOM 643 N N . ILE A 1 85 ? 3.381 -4.558 -4.242 1.00 93.56 85 ILE A N 1
ATOM 644 C CA . ILE A 1 85 ? 2.309 -3.835 -4.944 1.00 93.56 85 ILE A CA 1
ATOM 645 C C . ILE A 1 85 ? 1.075 -4.737 -5.128 1.00 93.56 85 ILE A C 1
ATOM 647 O O . ILE A 1 85 ? -0.046 -4.306 -4.860 1.00 93.56 85 ILE A O 1
ATOM 651 N N . GLY A 1 86 ? 1.272 -5.993 -5.540 1.00 93.56 86 GLY A N 1
ATOM 652 C CA . GLY A 1 86 ? 0.205 -6.985 -5.699 1.00 93.56 86 GLY A CA 1
ATOM 653 C C . GLY A 1 86 ? -0.570 -7.240 -4.405 1.00 93.56 86 GLY A C 1
ATOM 654 O O . GLY A 1 86 ? -1.799 -7.156 -4.395 1.00 93.56 86 GLY A O 1
ATOM 655 N N . TYR A 1 87 ? 0.134 -7.478 -3.296 1.00 93.94 87 TYR A N 1
ATOM 656 C CA . TYR A 1 87 ? -0.503 -7.661 -1.990 1.00 93.94 87 TYR A CA 1
ATOM 657 C C . TYR A 1 87 ? -1.218 -6.404 -1.504 1.00 93.94 87 TYR A C 1
ATOM 659 O O . TYR A 1 87 ? -2.333 -6.505 -0.994 1.00 93.94 87 TYR A O 1
ATOM 667 N N . GLY A 1 88 ? -0.631 -5.222 -1.713 1.00 95.12 88 GLY A N 1
ATOM 668 C CA . GLY A 1 88 ? -1.286 -3.955 -1.393 1.00 95.12 88 GLY A CA 1
ATOM 669 C C . GLY A 1 88 ? -2.630 -3.804 -2.113 1.00 95.12 88 GLY A C 1
ATOM 670 O O . GLY A 1 88 ? -3.633 -3.462 -1.487 1.00 95.12 88 GLY A O 1
ATOM 671 N N . MET A 1 89 ? -2.689 -4.140 -3.405 1.00 96.75 89 MET A N 1
ATOM 672 C CA . MET A 1 89 ? -3.933 -4.097 -4.184 1.00 96.75 89 MET A CA 1
ATOM 673 C C . MET A 1 89 ? -4.982 -5.104 -3.689 1.00 96.75 89 MET A C 1
ATOM 675 O O . MET A 1 89 ? -6.159 -4.757 -3.606 1.00 96.75 89 MET A O 1
ATOM 679 N N . LEU A 1 90 ? -4.582 -6.323 -3.311 1.00 96.06 90 LEU A N 1
ATOM 680 C CA . LEU A 1 90 ? -5.505 -7.313 -2.738 1.00 96.06 90 LEU A CA 1
ATOM 681 C C . LEU A 1 90 ? -6.096 -6.842 -1.402 1.00 96.06 90 LEU A C 1
ATOM 683 O O . LEU A 1 90 ? -7.299 -6.985 -1.176 1.00 96.06 90 LEU A O 1
ATOM 687 N N . LEU A 1 91 ? -5.275 -6.232 -0.542 1.00 95.56 91 LEU A N 1
ATOM 688 C CA . LEU A 1 91 ? -5.740 -5.637 0.711 1.00 95.56 91 LEU A CA 1
ATOM 689 C C . LEU A 1 91 ? -6.704 -4.474 0.453 1.00 95.56 91 LEU A C 1
ATOM 691 O O . LEU A 1 91 ? -7.755 -4.405 1.086 1.00 95.56 91 LEU A O 1
ATOM 695 N N . ALA A 1 92 ? -6.413 -3.609 -0.520 1.00 96.75 92 ALA A N 1
ATOM 696 C CA . ALA A 1 92 ? -7.310 -2.516 -0.887 1.00 96.75 92 ALA A CA 1
ATOM 697 C C . ALA A 1 92 ? -8.694 -3.025 -1.334 1.00 96.75 92 ALA A C 1
ATOM 699 O O . ALA A 1 92 ? -9.710 -2.466 -0.925 1.00 96.75 92 ALA A O 1
ATOM 700 N N . VAL A 1 93 ? -8.757 -4.122 -2.098 1.00 96.81 93 VAL A N 1
ATOM 701 C CA . VAL A 1 93 ? -10.032 -4.770 -2.458 1.00 96.81 93 VAL A CA 1
ATOM 702 C C . VAL A 1 93 ? -10.734 -5.336 -1.222 1.00 96.81 93 VAL A C 1
ATOM 704 O O . VAL A 1 93 ? -11.931 -5.117 -1.054 1.00 96.81 93 VAL A O 1
ATOM 707 N N . HIS A 1 94 ? -10.001 -6.016 -0.334 1.00 95.25 94 HIS A N 1
ATOM 708 C CA . HIS A 1 94 ? -10.560 -6.580 0.899 1.00 95.25 94 HIS A CA 1
ATOM 709 C C . HIS A 1 94 ? -11.213 -5.515 1.796 1.00 95.25 94 HIS A C 1
ATOM 711 O O . HIS A 1 94 ? -12.292 -5.745 2.340 1.00 95.25 94 HIS A O 1
ATOM 717 N N . PHE A 1 95 ? -10.595 -4.337 1.906 1.00 96.00 95 PHE A N 1
ATOM 718 C CA . PHE A 1 95 ? -11.103 -3.213 2.699 1.00 96.00 95 PHE A CA 1
ATOM 719 C C . PHE A 1 95 ? -12.014 -2.251 1.925 1.00 96.00 95 PHE A C 1
ATOM 721 O O . PHE A 1 95 ? -12.433 -1.238 2.484 1.00 96.00 95 PHE A O 1
ATOM 728 N N . ASN A 1 96 ? -12.342 -2.552 0.663 1.00 97.06 96 ASN A N 1
ATOM 729 C CA . ASN A 1 96 ? -13.124 -1.681 -0.220 1.00 97.06 96 ASN A CA 1
ATOM 730 C C . ASN A 1 96 ? -12.526 -0.256 -0.367 1.00 97.06 96 ASN A C 1
ATOM 732 O O . ASN A 1 96 ? -13.244 0.734 -0.519 1.00 97.06 96 ASN A O 1
ATOM 736 N N . ASP A 1 97 ? -11.196 -0.146 -0.325 1.00 97.56 97 ASP A N 1
ATOM 737 C CA . ASP A 1 97 ? -10.428 1.099 -0.435 1.00 97.56 97 ASP A CA 1
ATOM 738 C C . ASP A 1 97 ? -10.023 1.342 -1.897 1.00 97.56 97 ASP A C 1
ATOM 740 O O . ASP A 1 97 ? -8.873 1.173 -2.315 1.00 97.56 97 ASP A O 1
ATOM 744 N N . ARG A 1 98 ? -11.016 1.709 -2.715 1.00 97.50 98 ARG A N 1
ATOM 745 C CA . ARG A 1 98 ? -10.807 1.996 -4.140 1.00 97.50 98 ARG A CA 1
ATOM 746 C C . ARG A 1 98 ? -9.747 3.082 -4.393 1.00 97.50 98 ARG A C 1
ATOM 748 O O . ARG A 1 98 ? -8.938 2.877 -5.294 1.00 97.50 98 ARG A O 1
ATOM 755 N N . PRO A 1 99 ? -9.692 4.206 -3.649 1.00 97.38 99 PRO A N 1
ATOM 756 C CA . PRO A 1 99 ? -8.653 5.214 -3.861 1.00 97.38 99 PRO A CA 1
ATOM 757 C C . PRO A 1 99 ? -7.233 4.655 -3.717 1.00 97.38 99 PRO A C 1
ATOM 759 O O . PRO A 1 99 ? -6.381 4.935 -4.561 1.00 97.38 99 PRO A O 1
ATOM 762 N N . ALA A 1 100 ? -6.982 3.827 -2.697 1.00 96.81 100 ALA A N 1
ATOM 763 C CA . ALA A 1 100 ? -5.682 3.186 -2.524 1.00 96.81 100 ALA A CA 1
ATOM 764 C C . ALA A 1 100 ? -5.364 2.218 -3.675 1.00 96.81 100 ALA A C 1
ATOM 766 O O . ALA A 1 100 ? -4.244 2.225 -4.191 1.00 96.81 100 ALA A O 1
ATOM 767 N N . PHE A 1 101 ? -6.350 1.424 -4.111 1.00 97.94 101 PHE A N 1
ATOM 768 C CA . PHE A 1 101 ? -6.200 0.529 -5.261 1.00 97.94 101 PHE A CA 1
ATOM 769 C C . PHE A 1 101 ? -5.796 1.293 -6.529 1.00 97.94 101 PHE A C 1
ATOM 771 O O . PHE A 1 101 ? -4.806 0.943 -7.166 1.00 97.94 101 PHE A O 1
ATOM 778 N N . GLU A 1 102 ? -6.519 2.361 -6.871 1.00 97.38 102 GLU A N 1
ATOM 779 C CA . GLU A 1 102 ? -6.274 3.157 -8.082 1.00 97.38 102 GLU A CA 1
ATOM 780 C C . GLU A 1 102 ? -4.894 3.829 -8.057 1.00 97.38 102 GLU A C 1
ATOM 782 O O . GLU A 1 102 ? -4.204 3.878 -9.080 1.00 97.38 102 GLU A O 1
ATOM 787 N N . ALA A 1 103 ? -4.455 4.306 -6.888 1.00 96.56 103 ALA A N 1
ATOM 788 C CA . ALA A 1 103 ? -3.119 4.870 -6.717 1.00 96.56 103 ALA A CA 1
ATOM 789 C C . ALA A 1 103 ? -2.029 3.819 -6.991 1.00 96.56 103 ALA A C 1
ATOM 791 O O . ALA A 1 103 ? -1.127 4.062 -7.798 1.00 96.56 103 ALA A O 1
ATOM 792 N N . MET A 1 104 ? -2.141 2.632 -6.382 1.00 96.62 104 MET A N 1
ATOM 793 C CA . MET A 1 104 ? -1.192 1.529 -6.588 1.00 96.62 104 MET A CA 1
ATOM 794 C C . MET A 1 104 ? -1.193 1.021 -8.028 1.00 96.62 104 MET A C 1
ATOM 796 O O . MET A 1 104 ? -0.128 0.852 -8.623 1.00 96.62 104 MET A O 1
ATOM 800 N N . TRP A 1 105 ? -2.375 0.842 -8.620 1.00 95.19 105 TRP A N 1
ATOM 801 C CA . TRP A 1 105 ? -2.529 0.431 -10.012 1.00 95.19 105 TRP A CA 1
ATOM 802 C C . TRP A 1 105 ? -1.889 1.435 -10.974 1.00 95.19 105 TRP A C 1
ATOM 804 O O . TRP A 1 105 ? -1.120 1.057 -11.859 1.00 95.19 105 TRP A O 1
ATOM 814 N N . THR A 1 106 ? -2.144 2.729 -10.772 1.00 94.81 106 THR A N 1
ATOM 815 C CA . THR A 1 106 ? -1.566 3.796 -11.597 1.00 94.81 106 THR A CA 1
ATOM 816 C C . THR A 1 106 ? -0.045 3.818 -11.493 1.00 94.81 106 THR A C 1
ATOM 818 O O . THR A 1 106 ? 0.644 3.972 -12.506 1.00 94.81 106 THR A O 1
ATOM 821 N N . TRP A 1 107 ? 0.496 3.657 -10.284 1.00 93.94 107 TRP A N 1
ATOM 822 C CA . TRP A 1 107 ? 1.938 3.584 -10.076 1.00 93.94 107 TRP A CA 1
ATOM 823 C C . TRP A 1 107 ? 2.543 2.368 -10.788 1.00 93.94 107 TRP A C 1
ATOM 825 O O . TRP A 1 107 ? 3.494 2.511 -11.562 1.00 93.94 107 TRP A O 1
ATOM 835 N N . ALA A 1 108 ? 1.944 1.189 -10.596 1.00 92.62 108 ALA A N 1
ATOM 836 C CA . ALA A 1 108 ? 2.366 -0.063 -11.215 1.00 92.62 108 ALA A CA 1
ATOM 837 C C . ALA A 1 108 ? 2.354 0.035 -12.744 1.00 92.62 108 ALA A C 1
ATOM 839 O O . ALA A 1 108 ? 3.350 -0.274 -13.396 1.00 92.62 108 ALA A O 1
ATOM 840 N N . ALA A 1 109 ? 1.272 0.558 -13.324 1.00 90.31 109 ALA A N 1
ATOM 841 C CA . ALA A 1 109 ? 1.140 0.730 -14.764 1.00 90.31 109 ALA A CA 1
ATOM 842 C C . ALA A 1 109 ? 2.220 1.654 -15.353 1.00 90.31 109 ALA A C 1
ATOM 844 O O . ALA A 1 109 ? 2.674 1.426 -16.471 1.00 90.31 109 ALA A O 1
ATOM 845 N N . LYS A 1 110 ? 2.659 2.675 -14.607 1.00 88.19 110 LYS A N 1
ATOM 846 C CA . LYS A 1 110 ? 3.706 3.612 -15.046 1.00 88.19 110 LYS A CA 1
ATOM 847 C C . LYS A 1 110 ? 5.128 3.072 -14.884 1.00 88.19 110 LYS A C 1
ATOM 849 O O . LYS A 1 110 ? 6.017 3.525 -15.600 1.00 88.19 110 LYS A O 1
ATOM 854 N N . LYS A 1 111 ? 5.372 2.196 -13.905 1.00 84.00 111 LYS A N 1
ATOM 855 C CA . LYS A 1 111 ? 6.732 1.813 -13.475 1.00 84.00 111 LYS A CA 1
ATOM 856 C C . LYS A 1 111 ? 7.093 0.353 -13.730 1.00 84.00 111 LYS A C 1
ATOM 858 O O . LYS A 1 111 ? 8.276 0.060 -13.857 1.00 84.00 111 LYS A O 1
ATOM 863 N N . LEU A 1 112 ? 6.108 -0.541 -13.804 1.00 77.06 112 LEU A N 1
ATOM 864 C CA . LEU A 1 112 ? 6.318 -1.985 -13.952 1.00 77.06 112 LEU A CA 1
ATOM 865 C C . LEU A 1 112 ? 6.003 -2.510 -15.357 1.00 77.06 112 LEU A C 1
ATOM 867 O O . LEU A 1 112 ? 6.426 -3.610 -15.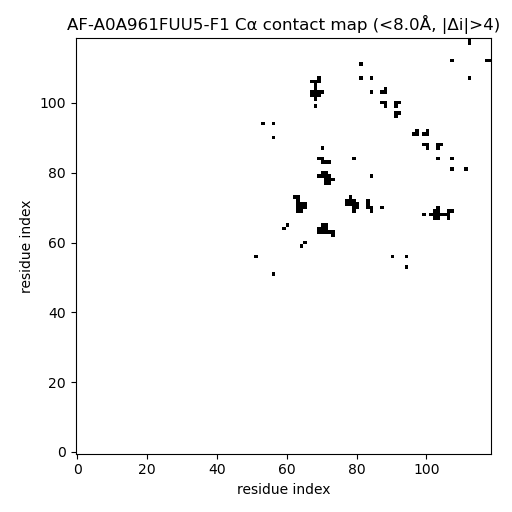686 1.00 77.06 112 LEU A O 1
ATOM 871 N N . ARG A 1 113 ? 5.346 -1.723 -16.221 1.00 67.81 113 ARG A N 1
ATOM 872 C CA . ARG A 1 113 ? 5.149 -2.078 -17.638 1.00 67.81 113 ARG A CA 1
ATOM 873 C C . ARG A 1 113 ? 6.452 -1.878 -18.410 1.00 67.81 113 ARG A C 1
ATOM 875 O O . ARG A 1 113 ? 6.645 -0.870 -19.081 1.00 67.81 113 ARG A O 1
ATOM 882 N N . VAL A 1 114 ? 7.373 -2.824 -18.260 1.00 60.94 114 VAL A N 1
ATOM 883 C CA . VAL A 1 114 ? 8.686 -2.807 -18.927 1.00 60.94 114 VAL A CA 1
ATOM 884 C C . VAL A 1 114 ? 8.590 -3.382 -20.347 1.00 60.94 114 VAL A C 1
ATOM 886 O O . VAL A 1 114 ? 9.496 -3.197 -21.157 1.00 60.94 114 VAL A O 1
ATOM 889 N N . ARG A 1 115 ? 7.488 -4.061 -20.681 1.00 59.62 115 ARG A N 1
ATOM 890 C CA . ARG A 1 115 ? 7.312 -4.781 -21.942 1.00 59.62 115 ARG A CA 1
ATOM 891 C C . ARG A 1 115 ? 5.874 -4.649 -22.467 1.00 59.62 115 ARG A C 1
ATOM 893 O O . ARG A 1 115 ? 4.960 -4.294 -21.727 1.00 59.62 115 ARG A O 1
ATOM 900 N N . ALA A 1 116 ? 5.702 -4.856 -23.776 1.00 58.72 116 ALA A N 1
ATOM 901 C CA . ALA A 1 116 ? 4.400 -4.812 -24.453 1.00 58.72 116 ALA A CA 1
ATOM 902 C C . ALA A 1 116 ? 3.587 -6.110 -24.283 1.00 58.72 116 ALA A C 1
ATOM 904 O O . ALA A 1 116 ? 2.426 -6.165 -24.692 1.00 58.72 116 ALA A O 1
ATOM 905 N N . ASP A 1 117 ? 4.185 -7.145 -23.692 1.00 65.81 117 ASP A N 1
ATOM 906 C CA . ASP A 1 117 ? 3.452 -8.284 -23.163 1.00 65.81 117 ASP A CA 1
ATOM 907 C C . ASP A 1 117 ? 2.844 -7.918 -21.798 1.00 65.81 117 ASP A C 1
ATOM 909 O O . ASP A 1 117 ? 3.189 -6.926 -21.161 1.00 65.81 117 ASP A O 1
ATOM 913 N N . SER A 1 118 ? 1.814 -8.652 -21.392 1.00 56.25 118 SER A N 1
ATOM 914 C CA . SER A 1 118 ? 0.983 -8.291 -20.235 1.00 56.25 118 SER A CA 1
ATOM 915 C C . SER A 1 118 ? 1.615 -8.694 -18.890 1.00 56.25 118 SER A C 1
ATOM 917 O O . SER A 1 118 ? 0.886 -9.129 -18.000 1.00 56.25 118 SER A O 1
ATOM 919 N N . LEU A 1 119 ? 2.945 -8.600 -18.756 1.00 57.62 119 LEU A N 1
ATOM 920 C CA . LEU A 1 119 ? 3.727 -9.111 -17.620 1.00 57.62 119 LEU A CA 1
ATOM 921 C C . LEU A 1 119 ? 4.687 -8.071 -17.029 1.00 57.62 119 LEU A C 1
ATOM 923 O O . LEU A 1 119 ? 5.499 -7.488 -17.784 1.00 57.62 119 LEU A O 1
#

Sequence (119 aa):
MSSPSRNRRRPARSPWFLLGAVAGAGVAAVCSMFFFPSKPKKVPAVSDRIYTTPAEWDAYKRTCLSPEGRVMDTANGNITHSEGIGYGMLLAVHFNDRPAFEAMWTWAAKKLRVRADSL

Nearest PDB structures (foldseek):
  5gy3-assembly1_A  TM=9.961E-01  e=2.710E-04  Klebsiella pneumoniae
  5czl-assembly1_A  TM=8.920E-01  e=1.307E-04  Raoultella ornithinolytica

Radius of gyration: 37.6 Å; Cα contacts (8 Å, |Δi|>4): 69; chains: 1; bounding box: 53×93×77 Å

Foldseek 3Di:
DDDDDDDDDDDDDDDDDDDDDDDDPDDDPDPPPPDDPDPPDPPPPPD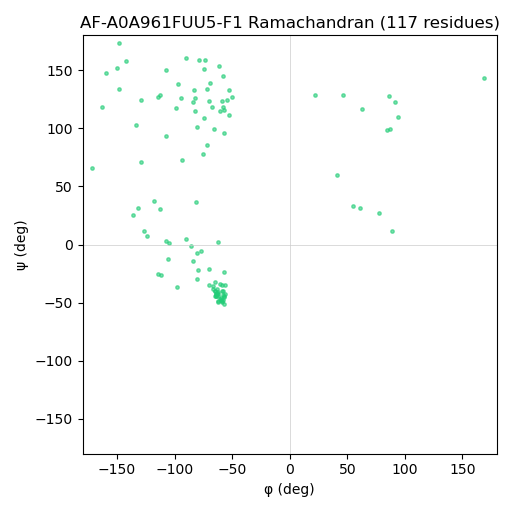PDPPDDPVNLVVLCVPQADPQLFGFDPVPPRDGDPVSLVVQLVVCVVVVVVVSNVSSVVVCVVPVCPDPPPD